Protein AF-A0A0J7KUY7-F1 (afdb_monomer)

pLDDT: mean 92.38, std 11.56, range [41.19, 98.38]

Mean predicted aligned error: 4.73 Å

Solvent-accessible surface area (backbone atoms only — not comparable to full-atom values): 5055 Å² total; per-residue (Å²): 140,82,67,75,72,53,58,56,55,48,46,61,61,46,54,15,49,47,73,35,69,42,49,81,70,74,63,47,73,35,66,70,68,80,70,47,57,39,16,87,50,55,51,55,48,38,83,62,83,43,76,46,95,89,71,45,58,61,64,66,95,82,65,80,69,90,70,50,38,77,85,69,40,50,41,92,75,60,90,101

Organism: Lasius niger (NCBI:txid67767)

Structure (mmCIF, N/CA/C/O backbone):
data_AF-A0A0J7KUY7-F1
#
_entry.id   AF-A0A0J7KUY7-F1
#
loop_
_atom_site.group_PDB
_atom_site.id
_atom_site.type_symbol
_atom_site.label_atom_id
_atom_site.label_alt_id
_atom_site.label_comp_id
_atom_site.label_asym_id
_atom_site.label_entity_id
_atom_site.label_seq_id
_atom_site.pdbx_PDB_ins_code
_atom_site.Cartn_x
_atom_site.Cartn_y
_atom_site.Cartn_z
_atom_site.occupancy
_atom_site.B_iso_or_equiv
_atom_site.auth_seq_id
_atom_site.auth_comp_id
_atom_site.auth_asym_id
_atom_site.auth_atom_id
_atom_site.pdbx_PDB_model_num
ATOM 1 N N . MET A 1 1 ? 27.493 -8.435 20.082 1.00 41.19 1 MET A N 1
ATOM 2 C CA . MET A 1 1 ? 26.169 -9.095 20.125 1.00 41.19 1 MET A CA 1
ATOM 3 C C . MET A 1 1 ? 25.135 -8.072 19.672 1.00 41.19 1 MET A C 1
ATOM 5 O O . MET A 1 1 ? 24.691 -7.278 20.487 1.00 41.19 1 MET A O 1
ATOM 9 N N . SER A 1 2 ? 24.866 -7.973 18.366 1.00 46.50 2 SER A N 1
ATOM 10 C CA . SER A 1 2 ? 24.082 -6.863 17.802 1.00 46.50 2 SER A CA 1
ATOM 11 C C . SER A 1 2 ? 22.679 -7.314 17.387 1.00 46.50 2 SER A C 1
ATOM 13 O O . SER A 1 2 ? 22.530 -8.185 16.537 1.00 46.50 2 SER A O 1
ATOM 15 N N . SER A 1 3 ? 21.679 -6.671 17.998 1.00 53.09 3 SER A N 1
ATOM 16 C CA . SER A 1 3 ? 20.471 -6.141 17.345 1.00 53.09 3 SER A CA 1
ATOM 17 C C . SER A 1 3 ? 19.517 -7.097 16.605 1.00 53.09 3 SER A C 1
ATOM 19 O O . SER A 1 3 ? 19.224 -6.896 15.431 1.00 53.09 3 SER A O 1
ATOM 21 N N . THR A 1 4 ? 18.900 -8.058 17.293 1.00 53.66 4 THR A N 1
ATOM 22 C CA . THR A 1 4 ? 17.659 -8.697 16.790 1.00 53.66 4 THR A CA 1
ATOM 23 C C . THR A 1 4 ? 16.422 -7.797 16.947 1.00 53.66 4 THR A C 1
ATOM 25 O O . THR A 1 4 ? 15.454 -7.939 16.207 1.00 53.66 4 THR A O 1
ATOM 28 N N . ALA A 1 5 ? 16.450 -6.828 17.870 1.00 55.66 5 ALA A N 1
ATOM 29 C CA . ALA A 1 5 ? 15.363 -5.863 18.069 1.00 55.66 5 ALA A CA 1
ATOM 30 C C . ALA A 1 5 ? 15.228 -4.835 16.922 1.00 55.66 5 ALA A C 1
ATOM 32 O O . ALA A 1 5 ? 14.165 -4.239 16.740 1.00 55.66 5 ALA A O 1
ATOM 33 N N . ASP A 1 6 ? 16.289 -4.637 16.139 1.00 76.88 6 ASP A N 1
ATOM 34 C CA . ASP A 1 6 ? 16.350 -3.612 15.094 1.00 76.88 6 ASP A CA 1
ATOM 35 C C . ASP A 1 6 ? 15.606 -4.033 13.813 1.00 76.88 6 ASP A C 1
ATOM 37 O O . ASP A 1 6 ? 14.821 -3.262 13.255 1.00 76.88 6 ASP A O 1
ATOM 41 N N . SER A 1 7 ? 15.738 -5.303 13.409 1.00 86.44 7 SER A N 1
ATOM 42 C CA . SER A 1 7 ? 15.126 -5.821 12.178 1.00 86.44 7 SER A CA 1
ATOM 43 C C . SER A 1 7 ? 13.595 -5.811 12.226 1.00 86.44 7 SER A C 1
ATOM 45 O O . SER A 1 7 ? 12.953 -5.379 11.267 1.00 86.44 7 SER A O 1
ATOM 47 N N . HIS A 1 8 ? 12.995 -6.222 13.348 1.00 91.62 8 HIS A N 1
ATOM 48 C CA . HIS A 1 8 ? 11.539 -6.218 13.519 1.00 91.62 8 HIS A CA 1
ATOM 49 C C . HIS A 1 8 ? 10.959 -4.799 13.520 1.00 91.62 8 HIS A C 1
ATOM 51 O O . HIS A 1 8 ? 9.958 -4.538 12.853 1.00 91.62 8 HIS A O 1
ATOM 57 N N . SER A 1 9 ? 11.600 -3.868 14.234 1.00 92.31 9 SER A N 1
ATOM 58 C CA . SER A 1 9 ? 11.171 -2.465 14.299 1.00 92.31 9 SER A CA 1
ATOM 59 C C . SER A 1 9 ? 11.183 -1.813 12.914 1.00 92.31 9 SER A C 1
ATOM 61 O O . SER A 1 9 ? 10.205 -1.170 12.523 1.00 92.31 9 SER A O 1
ATOM 63 N N . ARG A 1 10 ? 12.248 -2.045 12.137 1.00 94.12 10 ARG A N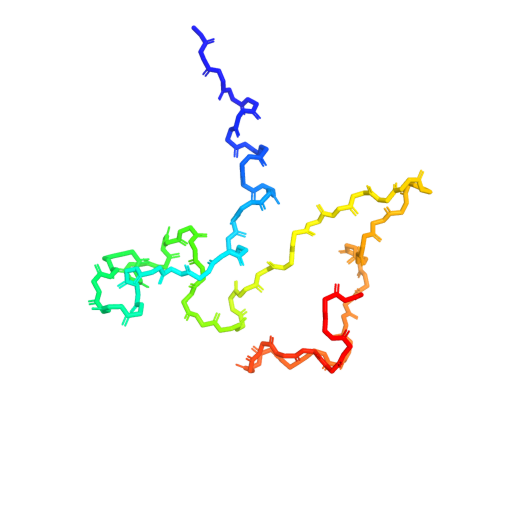 1
ATOM 64 C CA . ARG A 1 10 ? 12.363 -1.587 10.748 1.00 94.12 10 ARG A CA 1
ATOM 65 C C . ARG A 1 10 ? 11.286 -2.200 9.856 1.00 94.12 10 ARG A C 1
ATOM 67 O O . ARG A 1 10 ? 10.620 -1.484 9.116 1.00 94.12 10 ARG A O 1
ATOM 74 N N . TYR A 1 11 ? 11.059 -3.510 9.960 1.00 95.38 11 TYR A N 1
ATOM 75 C CA . TYR A 1 11 ? 10.040 -4.197 9.165 1.00 95.38 11 TYR A CA 1
ATOM 76 C C . TYR A 1 11 ? 8.635 -3.639 9.424 1.00 95.38 11 TYR A C 1
ATOM 78 O O . TYR A 1 11 ? 7.906 -3.327 8.485 1.00 95.38 11 TYR A O 1
ATOM 86 N N . LEU A 1 12 ? 8.269 -3.440 10.694 1.00 94.19 12 LEU A N 1
ATOM 87 C CA . LEU A 1 12 ? 6.972 -2.871 11.068 1.00 94.19 12 LEU A CA 1
ATOM 88 C C . LEU A 1 12 ? 6.779 -1.442 10.544 1.00 94.19 12 LEU A C 1
ATOM 90 O O . LEU A 1 12 ? 5.659 -1.074 10.191 1.00 94.19 12 LEU A O 1
ATOM 94 N N . LYS A 1 13 ? 7.847 -0.639 10.503 1.00 94.56 13 LYS A N 1
ATOM 95 C CA . LYS A 1 13 ? 7.776 0.774 10.111 1.00 94.56 13 LYS A CA 1
ATOM 96 C C . LYS A 1 13 ? 7.865 1.010 8.608 1.00 94.56 13 LYS A C 1
ATOM 98 O O . LYS A 1 13 ? 7.250 1.962 8.146 1.00 94.56 13 LYS A O 1
ATOM 103 N N . GLU A 1 14 ? 8.636 0.202 7.883 1.00 96.81 14 GLU A N 1
ATOM 104 C CA . GLU A 1 14 ? 9.107 0.560 6.537 1.00 96.81 14 GLU A CA 1
ATOM 105 C C . GLU A 1 14 ? 8.774 -0.491 5.464 1.00 96.81 14 GLU A C 1
ATOM 107 O O . GLU A 1 14 ? 8.753 -0.158 4.278 1.00 96.81 14 GLU A O 1
ATOM 112 N N . PHE A 1 15 ? 8.488 -1.751 5.831 1.00 97.62 15 PHE A N 1
ATOM 113 C CA . PHE A 1 15 ? 8.260 -2.805 4.835 1.00 97.62 15 PHE A CA 1
ATOM 114 C C . PHE A 1 15 ? 7.023 -2.510 3.986 1.00 97.62 15 PHE A C 1
ATOM 116 O O . PHE A 1 15 ? 5.887 -2.522 4.480 1.00 97.62 15 PHE A O 1
ATOM 123 N N . ARG A 1 16 ? 7.264 -2.307 2.687 1.00 97.88 16 ARG A N 1
ATOM 124 C CA . ARG A 1 16 ? 6.268 -1.968 1.667 1.00 97.88 16 ARG A CA 1
ATOM 125 C C . ARG A 1 16 ? 5.479 -0.694 1.971 1.00 97.88 16 ARG A C 1
ATOM 127 O O . ARG A 1 16 ? 4.363 -0.556 1.486 1.00 97.88 16 ARG A O 1
ATOM 134 N N . VAL A 1 17 ? 6.053 0.243 2.722 1.00 97.75 17 VAL A N 1
ATOM 135 C CA . VAL A 1 17 ? 5.446 1.568 2.944 1.00 97.75 17 VAL A CA 1
ATOM 136 C C . VAL A 1 17 ? 5.806 2.523 1.803 1.00 97.75 17 VAL A C 1
ATOM 138 O O . VAL A 1 17 ? 4.927 3.159 1.223 1.00 97.75 17 VAL A O 1
ATOM 141 N N . GLU A 1 18 ? 7.078 2.528 1.399 1.00 98.00 18 GLU A N 1
ATOM 142 C CA . GLU A 1 18 ? 7.612 3.411 0.354 1.00 98.00 18 GLU A CA 1
ATOM 143 C C . GLU A 1 18 ? 7.728 2.730 -1.016 1.00 98.00 18 GLU A C 1
ATOM 145 O O . GLU A 1 18 ? 7.947 1.513 -1.110 1.00 98.00 18 GLU A O 1
ATOM 150 N N . GLN A 1 19 ? 7.601 3.521 -2.089 1.00 98.19 19 GLN A N 1
ATOM 151 C CA . GLN A 1 19 ? 7.764 3.037 -3.463 1.00 98.19 19 GLN A CA 1
ATOM 152 C C . GLN A 1 19 ? 9.234 2.741 -3.748 1.00 98.19 19 GLN A C 1
ATOM 154 O O . GLN A 1 19 ? 10.123 3.490 -3.349 1.00 98.19 19 GLN A O 1
ATOM 159 N N . CYS A 1 20 ? 9.522 1.673 -4.487 1.00 98.38 20 CYS A N 1
ATOM 160 C CA . CYS A 1 20 ? 10.894 1.374 -4.877 1.00 98.38 20 CYS A CA 1
ATOM 161 C C . CYS A 1 20 ? 11.389 2.353 -5.963 1.00 98.38 20 CYS A C 1
ATOM 163 O O . CYS A 1 20 ? 10.932 2.261 -7.107 1.00 98.38 20 CYS A O 1
ATOM 165 N N . PRO A 1 21 ? 12.386 3.219 -5.688 1.00 98.00 21 PRO A N 1
ATOM 166 C CA . PRO A 1 21 ? 12.892 4.162 -6.689 1.00 98.00 21 PRO A CA 1
ATOM 167 C C . PRO A 1 21 ? 13.600 3.449 -7.851 1.00 98.00 21 PRO A C 1
ATOM 169 O O . PRO A 1 21 ? 13.540 3.895 -8.997 1.00 98.00 21 PRO A O 1
ATOM 172 N N . LEU A 1 22 ? 14.230 2.297 -7.584 1.00 97.94 22 LEU A N 1
ATOM 173 C CA . LEU A 1 22 ? 14.876 1.486 -8.618 1.00 97.94 22 LEU A CA 1
ATOM 174 C C . LEU A 1 22 ? 13.857 0.842 -9.559 1.00 97.94 22 LEU A C 1
ATOM 176 O O . LEU A 1 22 ? 14.164 0.640 -10.729 1.00 97.94 22 LEU A O 1
ATOM 180 N N . PHE A 1 23 ? 12.651 0.524 -9.086 1.00 97.88 23 PHE A N 1
ATOM 181 C CA . PHE A 1 23 ? 11.608 -0.050 -9.936 1.00 97.88 23 PHE A CA 1
ATOM 182 C C . PHE A 1 23 ? 11.070 0.968 -10.942 1.00 97.88 23 PHE A C 1
ATOM 184 O O . PHE A 1 23 ? 10.934 0.631 -12.115 1.00 97.88 23 PHE A O 1
ATOM 191 N N . ILE A 1 24 ? 10.876 2.224 -10.522 1.00 96.94 24 ILE A N 1
ATOM 192 C CA . ILE A 1 24 ? 10.478 3.333 -11.410 1.00 96.94 24 ILE A CA 1
ATOM 193 C C . ILE A 1 24 ? 11.499 3.502 -12.546 1.00 96.94 24 ILE A C 1
ATOM 195 O O . ILE A 1 24 ? 11.137 3.694 -13.703 1.00 96.94 24 ILE A O 1
ATOM 199 N N . GLN A 1 25 ? 12.787 3.339 -12.230 1.00 97.50 25 GLN A N 1
ATOM 200 C CA . GLN A 1 25 ? 13.880 3.376 -13.207 1.00 97.50 25 GLN A CA 1
ATOM 201 C C . GLN A 1 25 ? 14.090 2.055 -13.965 1.00 97.50 25 GLN A C 1
ATOM 203 O O . GLN A 1 25 ? 15.023 1.964 -14.759 1.00 97.50 25 GLN A O 1
ATOM 208 N N . ARG A 1 26 ? 13.271 1.021 -13.715 1.00 96.25 26 ARG A N 1
ATOM 209 C CA . ARG A 1 26 ? 13.404 -0.339 -14.277 1.00 96.25 26 ARG A CA 1
ATOM 210 C C . ARG A 1 26 ? 14.740 -1.030 -13.953 1.00 96.25 26 ARG A C 1
ATOM 212 O O . ARG A 1 26 ? 15.199 -1.888 -14.696 1.00 96.25 26 ARG A O 1
ATOM 219 N N . LYS A 1 27 ? 15.356 -0.668 -12.827 1.00 97.69 27 LYS A N 1
ATOM 220 C CA . LYS A 1 27 ? 16.649 -1.177 -12.330 1.00 97.69 27 LYS A CA 1
ATOM 221 C C . LYS A 1 27 ? 16.526 -2.104 -11.117 1.00 97.69 27 LYS A C 1
ATOM 223 O O . LYS A 1 27 ? 17.533 -2.602 -10.626 1.00 97.69 27 LYS A O 1
ATOM 228 N N . CYS A 1 28 ? 15.322 -2.319 -10.584 1.00 97.56 28 CYS A N 1
ATOM 229 C CA . CYS A 1 28 ? 15.133 -3.196 -9.428 1.00 97.56 28 CYS A CA 1
ATOM 230 C C . CYS A 1 28 ? 15.367 -4.667 -9.810 1.00 97.56 28 CYS A C 1
ATOM 232 O O . CYS A 1 28 ? 14.574 -5.256 -10.542 1.00 97.56 28 CYS A O 1
ATOM 234 N N . THR A 1 29 ? 16.416 -5.278 -9.260 1.00 97.06 29 THR A N 1
ATOM 235 C CA . THR A 1 29 ? 16.734 -6.706 -9.446 1.00 97.06 29 THR A CA 1
ATOM 236 C C . THR A 1 29 ? 15.950 -7.623 -8.501 1.00 97.06 29 THR A C 1
ATOM 238 O O . THR A 1 29 ? 15.901 -8.829 -8.708 1.00 97.06 29 THR A O 1
ATOM 241 N N . GLN A 1 30 ? 15.281 -7.056 -7.492 1.00 96.50 30 GLN A N 1
ATOM 242 C CA . GLN A 1 30 ? 14.453 -7.766 -6.504 1.00 96.50 30 GLN A CA 1
ATOM 243 C C . GLN A 1 30 ? 12.950 -7.714 -6.840 1.00 96.50 30 GLN A C 1
ATOM 245 O O . GLN A 1 30 ? 12.084 -7.888 -5.979 1.00 96.50 30 GLN A O 1
ATOM 250 N N . HIS A 1 31 ? 12.619 -7.397 -8.094 1.00 93.31 31 HIS A N 1
ATOM 251 C CA . HIS A 1 31 ? 11.251 -7.468 -8.601 1.00 93.31 31 HIS A CA 1
ATOM 252 C C . HIS A 1 31 ? 10.824 -8.918 -8.849 1.00 93.31 31 HIS A C 1
ATOM 254 O O . HIS A 1 31 ? 9.659 -9.243 -8.641 1.00 93.31 31 HIS A O 1
ATOM 260 N N . ARG A 1 32 ? 11.758 -9.790 -9.256 1.00 91.38 32 ARG A N 1
ATOM 261 C CA . ARG A 1 32 ? 11.545 -11.230 -9.458 1.00 91.38 32 ARG A CA 1
ATOM 262 C C . ARG A 1 32 ? 12.817 -11.993 -9.051 1.00 91.38 32 ARG A C 1
ATOM 264 O O . ARG A 1 32 ? 13.827 -11.821 -9.727 1.00 91.38 32 ARG A O 1
ATOM 271 N N . PRO A 1 33 ? 12.788 -12.820 -7.988 1.00 90.00 33 PRO A N 1
ATOM 272 C CA . PRO A 1 33 ? 11.653 -13.069 -7.088 1.00 90.00 33 PRO A CA 1
ATOM 273 C C . PRO A 1 33 ? 11.247 -11.800 -6.316 1.00 90.00 33 PRO A C 1
ATOM 275 O O . PRO A 1 33 ? 12.054 -10.887 -6.180 1.00 90.00 33 PRO A O 1
ATOM 278 N N . PHE A 1 34 ? 9.996 -11.721 -5.842 1.00 92.69 34 PHE A N 1
ATOM 279 C CA . PHE A 1 34 ? 9.389 -10.531 -5.211 1.00 92.69 34 PHE A CA 1
ATOM 280 C C . PHE A 1 34 ? 9.951 -10.202 -3.808 1.00 92.69 34 PHE A C 1
ATOM 282 O O . PHE A 1 34 ? 9.203 -10.056 -2.841 1.00 92.69 34 PHE A O 1
ATOM 289 N N . THR A 1 35 ? 11.271 -10.078 -3.686 1.00 96.88 35 THR A N 1
ATOM 290 C CA . THR A 1 35 ? 12.007 -9.902 -2.425 1.00 96.88 35 THR A CA 1
ATOM 291 C C . THR A 1 35 ? 12.309 -8.441 -2.095 1.00 96.88 35 THR A C 1
ATOM 293 O O . THR A 1 35 ? 12.882 -8.161 -1.044 1.00 96.88 35 THR A O 1
ATOM 296 N N . CYS A 1 36 ? 11.913 -7.491 -2.953 1.00 97.69 36 CYS A N 1
ATOM 297 C CA . CYS A 1 36 ? 12.116 -6.072 -2.680 1.00 97.69 36 CYS A CA 1
ATOM 298 C C . CYS A 1 36 ? 11.342 -5.633 -1.430 1.00 97.69 36 CYS A C 1
ATOM 300 O O . CYS A 1 36 ? 10.165 -5.966 -1.244 1.00 97.69 36 CYS A O 1
ATOM 302 N N . PHE A 1 37 ? 12.021 -4.853 -0.591 1.00 97.62 37 PHE A N 1
ATOM 303 C CA . PHE A 1 37 ? 11.478 -4.316 0.653 1.00 97.62 37 PHE A CA 1
ATOM 304 C C . PHE A 1 37 ? 10.454 -3.194 0.417 1.00 97.62 37 PHE A C 1
ATOM 306 O O . PHE A 1 37 ? 9.531 -3.023 1.206 1.00 97.62 37 PHE A O 1
ATOM 313 N N . ASN A 1 38 ? 10.589 -2.478 -0.698 1.00 98.31 3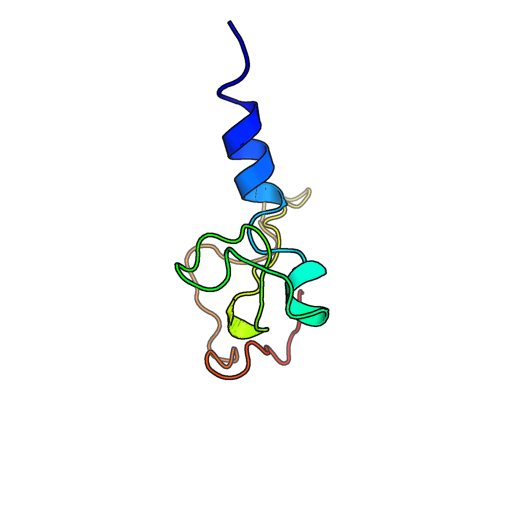8 ASN A N 1
ATOM 314 C CA . ASN A 1 38 ? 9.707 -1.392 -1.119 1.00 98.31 38 ASN A CA 1
ATOM 315 C C . ASN A 1 38 ? 8.647 -1.911 -2.099 1.00 98.31 38 ASN A C 1
ATOM 317 O O . ASN A 1 38 ? 8.840 -2.948 -2.741 1.00 98.31 38 ASN A O 1
ATOM 321 N N . TRP A 1 39 ? 7.510 -1.224 -2.208 1.00 98.31 39 TRP A N 1
ATOM 322 C CA . TRP A 1 39 ? 6.437 -1.656 -3.106 1.00 98.31 39 TRP A CA 1
ATOM 323 C C . TRP A 1 39 ? 6.713 -1.244 -4.561 1.00 98.31 39 TRP A C 1
ATOM 325 O O . TRP A 1 39 ? 7.406 -0.260 -4.832 1.00 98.31 39 TRP A O 1
ATOM 335 N N . HIS A 1 40 ? 6.201 -2.030 -5.511 1.00 98.12 40 HIS A N 1
ATOM 336 C CA . HIS A 1 40 ? 6.321 -1.773 -6.953 1.00 98.12 40 HIS A CA 1
ATOM 337 C C . HIS A 1 40 ? 4.996 -1.313 -7.556 1.00 98.12 40 HIS A C 1
ATOM 339 O O . HIS A 1 40 ? 4.964 -0.356 -8.326 1.00 98.12 40 HIS A O 1
ATOM 345 N N . PHE A 1 41 ? 3.910 -1.972 -7.158 1.00 97.44 41 PHE A N 1
ATOM 346 C CA . PHE A 1 41 ? 2.545 -1.644 -7.555 1.00 97.44 41 PHE A CA 1
ATOM 347 C C . PHE A 1 41 ? 1.734 -1.192 -6.344 1.00 97.44 41 PHE A C 1
ATOM 349 O O . PHE A 1 41 ? 2.044 -1.566 -5.213 1.00 97.44 41 PHE A O 1
ATOM 356 N N . MET A 1 42 ? 0.694 -0.396 -6.581 1.00 96.88 42 MET A N 1
ATOM 357 C CA . MET A 1 42 ? -0.069 0.237 -5.506 1.00 96.88 42 MET A CA 1
ATOM 358 C C . MET A 1 42 ? -0.760 -0.782 -4.586 1.00 96.88 42 MET A C 1
ATOM 360 O O . MET A 1 42 ? -0.765 -0.604 -3.374 1.00 96.88 42 MET A O 1
ATOM 364 N N . ASN A 1 43 ? -1.224 -1.917 -5.111 1.00 96.75 43 ASN A N 1
ATOM 365 C CA . ASN A 1 43 ? -1.790 -3.009 -4.306 1.00 96.75 43 ASN A CA 1
ATOM 366 C C . ASN A 1 43 ? -0.766 -3.762 -3.431 1.00 96.75 43 ASN A C 1
ATOM 368 O O . ASN A 1 43 ? -1.135 -4.580 -2.596 1.00 96.75 43 ASN A O 1
ATOM 372 N N . GLN A 1 44 ? 0.532 -3.493 -3.593 1.00 97.50 44 GLN A N 1
ATOM 373 C CA . GLN A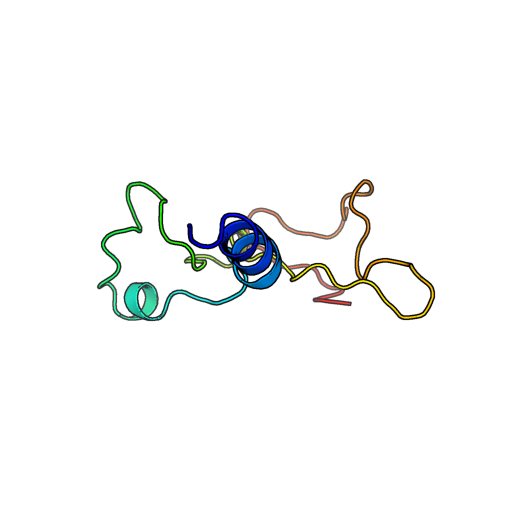 1 44 ? 1.578 -4.004 -2.706 1.00 97.50 44 GLN A CA 1
ATOM 374 C C . GLN A 1 44 ? 1.900 -3.036 -1.565 1.00 97.50 44 GLN A C 1
ATOM 376 O O . GLN A 1 44 ? 2.638 -3.419 -0.653 1.00 97.50 44 GLN A O 1
ATOM 381 N N . ARG A 1 45 ? 1.419 -1.788 -1.644 1.00 97.81 45 ARG A N 1
ATOM 382 C CA . ARG A 1 45 ? 1.65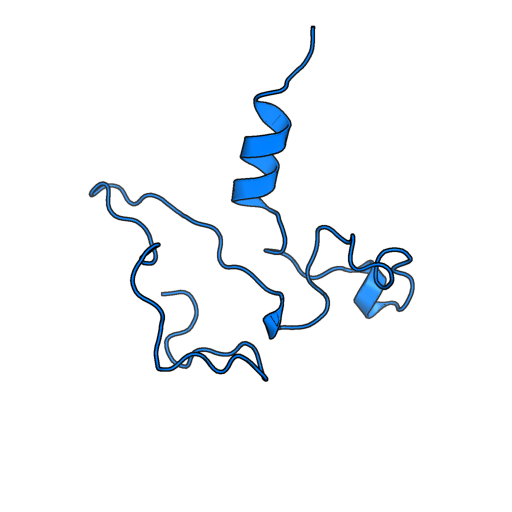4 -0.749 -0.644 1.00 97.81 45 ARG A CA 1
ATOM 383 C C . ARG A 1 45 ? 0.933 -1.108 0.650 1.00 97.81 45 ARG A C 1
ATOM 385 O O . ARG A 1 45 ? -0.242 -1.462 0.656 1.00 97.81 45 ARG A O 1
ATOM 392 N N . ARG A 1 46 ? 1.632 -0.947 1.767 1.00 96.94 46 ARG A N 1
ATOM 393 C CA . ARG A 1 46 ? 1.102 -1.098 3.121 1.00 96.94 46 ARG A CA 1
ATOM 394 C C . ARG A 1 46 ? 1.109 0.251 3.825 1.00 96.94 46 ARG A C 1
ATOM 396 O O . ARG A 1 46 ? 2.095 0.980 3.767 1.00 96.94 46 ARG A O 1
ATOM 403 N N . ARG A 1 47 ? 0.032 0.555 4.550 1.00 96.75 47 ARG A N 1
ATOM 404 C CA . ARG A 1 47 ? 0.020 1.662 5.516 1.00 96.75 47 ARG A CA 1
ATOM 405 C C . ARG A 1 47 ? 0.875 1.282 6.724 1.00 96.75 47 ARG A C 1
ATOM 407 O O . ARG A 1 47 ? 0.873 0.127 7.152 1.00 96.75 47 ARG A O 1
ATOM 414 N N . ARG A 1 48 ? 1.601 2.246 7.294 1.00 95.56 48 ARG A N 1
ATOM 415 C CA . ARG A 1 48 ? 2.354 2.029 8.536 1.00 95.56 48 ARG A CA 1
ATOM 416 C C . ARG A 1 48 ? 1.375 1.905 9.715 1.00 95.56 48 ARG A C 1
ATOM 418 O O . ARG A 1 48 ? 0.570 2.819 9.903 1.00 95.56 48 ARG A O 1
ATOM 425 N N . PRO A 1 49 ? 1.451 0.852 10.547 1.00 94.62 49 PRO A N 1
ATOM 426 C CA . PRO A 1 49 ? 0.672 0.783 11.778 1.00 94.62 49 PRO A CA 1
ATOM 427 C C . PRO A 1 49 ? 1.174 1.828 12.781 1.00 94.62 49 PRO A C 1
ATOM 429 O O . PRO A 1 49 ? 2.371 1.912 13.080 1.00 94.62 49 PRO A O 1
ATOM 432 N N . VAL A 1 50 ? 0.254 2.623 13.320 1.00 94.25 50 VAL A N 1
ATOM 433 C CA . VAL A 1 50 ? 0.527 3.673 14.306 1.00 94.25 50 VAL A CA 1
ATOM 434 C C . VAL A 1 50 ? -0.418 3.497 15.484 1.00 94.25 50 VAL A C 1
ATOM 436 O O . VAL A 1 50 ? -1.636 3.524 15.321 1.00 94.25 50 VAL A O 1
ATOM 439 N N . ARG A 1 51 ? 0.149 3.349 16.686 1.00 94.25 51 ARG A N 1
ATOM 440 C CA . ARG A 1 51 ? -0.624 3.397 17.929 1.00 94.25 51 ARG A CA 1
ATOM 441 C C . ARG A 1 51 ? -0.879 4.858 18.299 1.00 94.25 51 ARG A C 1
ATOM 443 O O . ARG A 1 51 ? 0.070 5.598 18.568 1.00 94.25 51 ARG A O 1
ATOM 450 N N . LYS A 1 52 ? -2.146 5.261 18.308 1.00 92.81 52 LYS A N 1
ATOM 451 C CA . LYS A 1 52 ? -2.612 6.590 18.714 1.00 92.81 52 LYS A CA 1
ATOM 452 C C . LYS A 1 52 ? -2.489 6.763 20.239 1.00 92.81 52 LYS A C 1
ATOM 454 O O . LYS A 1 52 ? -2.224 5.814 20.984 1.00 92.81 52 LYS A O 1
ATOM 459 N N . ARG A 1 53 ? -2.641 8.004 20.722 1.00 95.38 53 ARG A N 1
ATOM 460 C CA . ARG A 1 53 ? -2.517 8.346 22.159 1.00 95.38 53 ARG A CA 1
ATOM 461 C C . ARG A 1 53 ? -3.585 7.671 23.023 1.00 95.38 53 ARG A C 1
ATOM 463 O O . ARG A 1 53 ? -3.307 7.318 24.164 1.00 95.38 53 ARG A O 1
ATOM 470 N N . ASP A 1 54 ? -4.762 7.449 22.452 1.00 95.25 54 ASP A N 1
ATOM 471 C CA . ASP A 1 54 ? -5.897 6.738 23.053 1.00 95.25 54 ASP A CA 1
ATOM 472 C C . ASP A 1 54 ? -5.711 5.207 23.108 1.00 95.25 54 ASP A C 1
ATOM 474 O O . ASP A 1 54 ? -6.616 4.488 23.519 1.00 95.25 54 ASP A O 1
ATOM 478 N N . ARG A 1 55 ? -4.525 4.706 22.732 1.00 93.19 55 ARG A N 1
ATOM 479 C CA . ARG A 1 55 ? -4.158 3.281 22.657 1.00 93.19 55 ARG A CA 1
ATOM 480 C C . ARG A 1 55 ? -4.866 2.496 21.548 1.00 93.19 55 ARG A C 1
ATOM 482 O O . ARG A 1 55 ? -4.659 1.286 21.474 1.00 93.19 55 ARG A O 1
ATOM 489 N N . THR A 1 56 ? -5.606 3.156 20.660 1.00 94.12 56 THR A N 1
ATOM 490 C CA . THR A 1 56 ? -6.130 2.538 19.436 1.00 94.12 56 THR A CA 1
ATOM 491 C C . THR A 1 56 ? -5.070 2.532 18.327 1.00 94.12 56 THR A C 1
ATOM 493 O O . THR A 1 56 ? -4.045 3.216 18.416 1.00 94.12 56 THR A O 1
ATOM 496 N N . PHE A 1 57 ? -5.286 1.737 17.280 1.00 94.81 57 PHE A N 1
ATOM 497 C CA . PHE A 1 57 ? -4.474 1.775 16.061 1.00 94.81 57 PHE A CA 1
ATOM 498 C C . PHE A 1 57 ? -5.141 2.644 14.988 1.00 94.81 57 PHE A C 1
ATOM 500 O O . PHE A 1 57 ? -6.347 2.874 15.014 1.00 94.81 57 PHE A O 1
ATOM 507 N N . ASN A 1 58 ? -4.353 3.136 14.032 1.00 94.25 58 ASN A N 1
ATOM 508 C CA . ASN A 1 58 ? -4.855 3.883 12.875 1.00 94.25 58 ASN A CA 1
ATOM 509 C C . ASN A 1 58 ? -5.714 3.053 11.913 1.00 94.25 58 ASN A C 1
ATOM 511 O O . ASN A 1 58 ? -6.459 3.630 11.141 1.00 94.25 58 ASN A O 1
ATOM 515 N N . TYR A 1 59 ? -5.650 1.727 11.978 1.00 95.00 59 TYR A N 1
ATOM 516 C CA . TYR A 1 59 ? -6.580 0.832 11.301 1.00 95.00 59 TYR A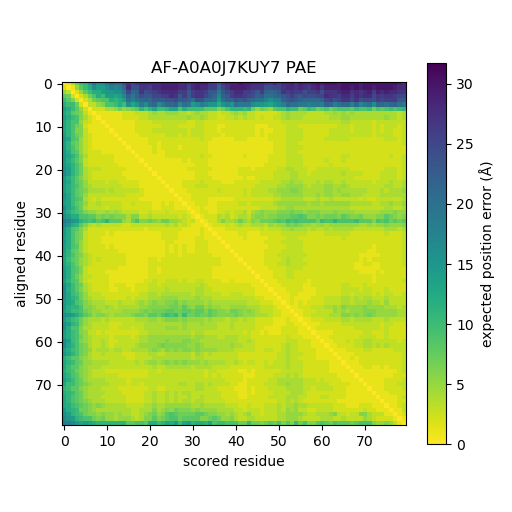 CA 1
ATOM 517 C C . TYR A 1 59 ? -6.722 -0.464 12.107 1.00 95.00 59 TYR A C 1
ATOM 519 O O . TYR A 1 59 ? -5.857 -0.794 12.922 1.00 95.00 59 TYR A O 1
ATOM 527 N N . SER A 1 60 ? -7.824 -1.188 11.902 1.00 94.50 60 SER A N 1
ATOM 528 C CA . SER A 1 60 ? -8.056 -2.470 12.576 1.00 94.50 60 SER A CA 1
ATOM 529 C C . SER A 1 60 ? -7.131 -3.555 12.021 1.00 94.50 60 SER A C 1
ATOM 531 O O . SER A 1 60 ? -6.946 -3.648 10.809 1.00 94.50 60 SER A O 1
ATOM 533 N N . ALA A 1 61 ? -6.563 -4.382 12.901 1.00 94.00 61 ALA A N 1
ATOM 534 C CA . ALA A 1 61 ? -5.809 -5.572 12.502 1.00 94.00 61 ALA A CA 1
ATOM 535 C C . ALA A 1 61 ? -6.728 -6.752 12.132 1.00 94.00 61 ALA A C 1
ATOM 537 O O . ALA A 1 61 ? -6.276 -7.678 11.464 1.00 94.00 61 ALA A O 1
ATOM 538 N N . ASP A 1 62 ? -7.998 -6.690 12.545 1.00 95.31 62 ASP A N 1
ATOM 539 C CA . ASP A 1 62 ? -8.947 -7.804 12.457 1.00 95.31 62 ASP A CA 1
ATOM 540 C C . ASP A 1 62 ? -10.076 -7.539 11.448 1.00 95.31 62 ASP A C 1
ATOM 542 O O . ASP A 1 62 ? -10.553 -8.453 10.778 1.00 95.31 62 ASP A O 1
ATOM 546 N N . ASN A 1 63 ? -10.499 -6.278 11.311 1.00 96.81 63 ASN A N 1
ATOM 547 C CA . ASN A 1 63 ? -11.595 -5.895 10.422 1.00 96.81 63 ASN A CA 1
ATOM 548 C C . ASN A 1 63 ? -11.053 -5.430 9.069 1.00 96.81 63 ASN A C 1
ATOM 550 O O . ASN A 1 63 ? -10.426 -4.372 8.970 1.00 96.81 63 ASN A O 1
ATOM 554 N N . TYR A 1 64 ? -11.347 -6.196 8.022 1.00 95.25 64 TYR A N 1
ATOM 555 C CA . TYR A 1 64 ? -10.973 -5.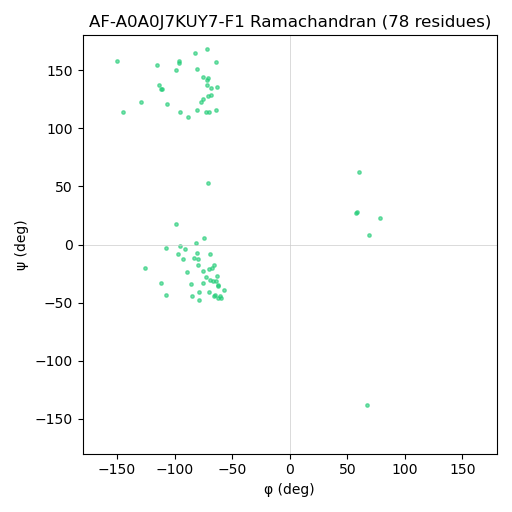870 6.649 1.00 95.25 64 TYR A CA 1
ATOM 556 C C . TYR A 1 64 ? -11.865 -4.765 6.065 1.00 95.25 64 TYR A C 1
ATOM 558 O O . TYR A 1 64 ? -13.064 -4.696 6.337 1.00 95.25 64 TYR A O 1
ATOM 566 N N . CYS A 1 65 ? -11.278 -3.892 5.242 1.00 95.94 65 CYS A N 1
ATOM 567 C CA . CYS A 1 65 ? -12.012 -2.829 4.561 1.00 95.94 65 CYS A CA 1
ATOM 568 C C . CYS A 1 65 ? -12.784 -3.397 3.363 1.00 95.94 65 CYS A C 1
ATOM 570 O O . CYS A 1 65 ? -12.182 -3.944 2.447 1.00 95.94 65 CYS A O 1
ATOM 572 N N . THR A 1 66 ? -14.102 -3.206 3.327 1.00 96.88 66 THR A N 1
ATOM 573 C CA . THR A 1 66 ? -14.960 -3.662 2.217 1.00 96.88 66 THR A CA 1
ATOM 574 C C . THR A 1 66 ? -14.929 -2.744 0.994 1.00 96.88 66 THR A C 1
ATOM 576 O O . THR A 1 66 ? -15.431 -3.114 -0.062 1.00 96.88 66 THR A O 1
ATOM 579 N N . LYS A 1 67 ? -14.361 -1.539 1.132 1.00 97.06 67 LYS A N 1
ATOM 580 C CA . LYS A 1 67 ? -14.243 -0.543 0.056 1.00 97.06 67 LYS A CA 1
ATOM 581 C C . LYS A 1 67 ? -12.882 -0.571 -0.646 1.00 97.06 67 LYS A C 1
ATOM 583 O O . LYS A 1 67 ? -12.693 0.167 -1.609 1.00 97.06 67 LYS A O 1
ATOM 588 N N . TYR A 1 68 ? -11.920 -1.333 -0.123 1.00 97.12 68 TYR A N 1
ATOM 589 C CA . TYR A 1 68 ? -10.583 -1.422 -0.697 1.00 97.12 68 TYR A CA 1
ATOM 590 C C . TYR A 1 68 ? -10.614 -2.294 -1.950 1.00 97.12 68 TYR A C 1
ATOM 592 O O . TYR A 1 68 ? -11.048 -3.442 -1.900 1.00 97.12 68 TYR A O 1
ATOM 600 N N . ASP A 1 69 ? -10.135 -1.755 -3.063 1.00 97.50 69 ASP A N 1
ATOM 601 C CA . ASP A 1 69 ? -9.967 -2.513 -4.297 1.00 97.50 69 ASP A CA 1
ATOM 602 C C . ASP A 1 69 ? -8.583 -3.179 -4.306 1.00 97.50 69 ASP A C 1
ATOM 604 O O . ASP A 1 69 ? -7.555 -2.516 -4.449 1.00 97.50 69 ASP A O 1
ATOM 608 N N . GLU A 1 70 ? -8.553 -4.506 -4.174 1.00 96.12 70 GLU A N 1
ATOM 609 C CA . GLU A 1 70 ? -7.320 -5.308 -4.153 1.00 96.12 70 GLU A CA 1
ATOM 610 C C . GLU A 1 70 ? -6.575 -5.335 -5.501 1.00 96.12 70 GLU A C 1
ATOM 612 O O . GLU A 1 70 ? -5.369 -5.608 -5.552 1.00 96.12 70 GLU A O 1
ATOM 617 N N . THR A 1 71 ? -7.265 -5.031 -6.604 1.00 96.44 71 THR A N 1
ATOM 618 C CA . THR A 1 71 ? -6.657 -4.986 -7.940 1.00 96.44 71 THR A CA 1
ATOM 619 C C . THR A 1 71 ? -5.889 -3.683 -8.129 1.00 96.44 71 THR A C 1
ATOM 621 O O . THR A 1 71 ? -4.734 -3.700 -8.561 1.00 96.44 71 THR A O 1
ATOM 624 N N . THR A 1 72 ? -6.506 -2.549 -7.784 1.00 97.06 72 THR A N 1
ATOM 625 C CA . THR A 1 72 ? -5.894 -1.220 -7.969 1.00 97.06 72 THR A CA 1
ATOM 626 C C . THR A 1 72 ? -5.069 -0.760 -6.771 1.00 97.06 72 THR A C 1
ATOM 628 O O . THR A 1 72 ? -4.145 0.036 -6.930 1.00 97.06 72 THR A O 1
ATOM 631 N N . GLY A 1 73 ? -5.352 -1.279 -5.578 1.00 96.25 73 GLY A N 1
ATOM 632 C CA . GLY A 1 73 ? -4.714 -0.888 -4.328 1.00 96.25 73 GLY A CA 1
ATOM 633 C C . GLY A 1 73 ? -5.241 0.418 -3.733 1.00 96.25 73 GLY A C 1
ATOM 634 O O . GLY A 1 73 ? -4.516 1.072 -2.978 1.00 96.25 73 GLY A O 1
ATOM 635 N N . ILE A 1 74 ? -6.462 0.824 -4.091 1.00 96.25 74 ILE A N 1
ATOM 636 C CA . ILE A 1 74 ? -7.056 2.112 -3.713 1.00 96.25 74 ILE A CA 1
ATOM 637 C C . ILE A 1 74 ? -8.226 1.889 -2.747 1.00 96.25 74 ILE A C 1
ATOM 639 O O . ILE A 1 74 ? -9.094 1.050 -2.973 1.00 96.25 74 ILE A O 1
ATOM 643 N N . CYS A 1 75 ? -8.258 2.679 -1.671 1.00 96.06 75 CYS A N 1
ATOM 644 C CA . CYS A 1 75 ? -9.429 2.861 -0.815 1.00 96.06 75 CYS A CA 1
ATOM 645 C C . CYS A 1 75 ? -9.952 4.291 -1.018 1.00 96.06 75 CYS A C 1
ATOM 647 O O . CYS A 1 75 ? -9.135 5.215 -0.961 1.00 96.06 75 CYS A O 1
ATOM 649 N N . PRO A 1 76 ? -11.266 4.519 -1.194 1.00 95.62 76 PRO A N 1
ATOM 650 C CA . PRO A 1 76 ? -11.820 5.873 -1.272 1.00 95.62 76 PRO A CA 1
ATOM 651 C C . PRO A 1 76 ? -11.620 6.677 0.022 1.00 95.62 76 PRO A C 1
ATOM 653 O O . PRO A 1 76 ? -11.507 7.896 -0.036 1.00 95.62 76 PRO A O 1
ATOM 656 N N . ASP A 1 77 ? -11.526 5.999 1.171 1.00 93.88 77 ASP A N 1
ATOM 657 C CA . ASP A 1 77 ? -11.269 6.633 2.472 1.00 93.88 77 ASP A CA 1
ATOM 658 C C . ASP A 1 77 ? -9.765 6.948 2.677 1.00 93.88 77 ASP A C 1
ATOM 660 O O . ASP A 1 77 ? -9.383 7.617 3.634 1.00 93.88 77 ASP A O 1
ATOM 664 N N . GLY A 1 78 ? -8.892 6.497 1.766 1.00 91.75 78 GLY A N 1
ATOM 665 C CA . GLY A 1 78 ? -7.460 6.782 1.801 1.00 91.75 78 GLY A CA 1
ATOM 666 C C . GLY A 1 78 ? -6.725 6.133 2.978 1.00 91.75 78 GLY A C 1
ATOM 667 O O . GLY A 1 78 ? -6.914 4.952 3.278 1.00 91.75 78 GLY A O 1
ATOM 668 N N . ASP A 1 79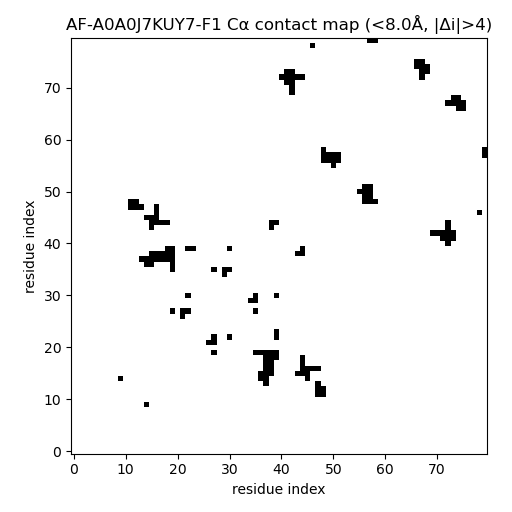 ? -5.819 6.900 3.590 1.00 89.44 79 ASP A N 1
ATOM 669 C CA . ASP A 1 79 ? -4.962 6.443 4.688 1.00 89.44 79 ASP A CA 1
ATOM 670 C C . ASP A 1 79 ? -5.549 6.672 6.087 1.00 89.44 79 ASP A C 1
ATOM 672 O O . ASP A 1 79 ? -4.944 6.198 7.057 1.00 89.44 79 ASP A O 1
ATOM 676 N N . GLU A 1 80 ? -6.706 7.323 6.183 1.00 79.88 80 GLU A N 1
ATOM 677 C CA . GLU A 1 80 ? -7.400 7.608 7.446 1.00 79.88 80 GLU A CA 1
ATOM 678 C C . GLU A 1 80 ? -8.052 6.366 8.090 1.00 79.88 80 GLU A C 1
ATOM 680 O O . GLU A 1 80 ? -8.230 5.318 7.408 1.00 79.88 80 GLU A O 1
#

Nearest PDB structures (foldseek):
  5elh-assembly1_B  TM=9.737E-01  e=1.234E-10  Mus musculus
  2rhk-assembly1_C  TM=4.098E-01  e=5.090E+00  Homo sapiens

Radius of gyration: 14.97 Å; Cα contacts (8 Å, |Δi|>4): 81; chains: 1; bounding box: 41×21×37 Å

InterPro domains:
  IPR040594 Unkempt, zinc finger domain 1 [PF18384] (10-48)

Sequence (80 aa):
MSSTADSHSRYLKEFRVEQCPLFIQRKCTQHRPFTCFNWHFMNQRRRRPVRKRDRTFNYSADNYCTKYDETTGICPDGDE

Foldseek 3Di:
DDDPPPVVVCLLAQQQQAADPCLVVVNDPCVVVVNDRHDHALLSHDQRWDQDPVRDTQDDPPDDDPQQDSVRNDHPVPSD

Secondary structure (DSSP, 8-state):
---HHHHHHHHHHHTTTSB-HHHHTT--TTSSSS--SSBSSGGG--PPP-B-TTS-BSS-SSS--TT-BTTTTB-TTTT-

=== Feature glossary ===
Key to the feature types in this record:

— What the protein is —

Primary structure: the covalent order of the twenty standard amino acids along the backbone. Two proteins with the same sequence will (almost always) fold to the same structure; two with 30% identity often share a fold but not the details.

Database cross-references. InterPro integrates a dozen domain/family signature databases into unified entries with residue-range hits. GO terms attach function/process/location labels with evidence codes. CATH codes position the fold in a four-level structural taxonomy. Organism is the NCBI-taxonomy species name.

— Where its atoms are —

The mmCIF block holds the 3D Cartesian coordinates of each backbone atom (N, Cα, C, O) in ångströms. mmCIF is the PDB's canonical archive format — a tagged-loop text representation of the atomic model.

Six rendered views show the 3D structure from the faces of a cube — i.e. along ±x, ±y, ±z. Rendering representation is drawn randomly per protein from cartoon (secondary-structure ribbons), sticks (backbone bonds), or molecular surface; coloring is either N→C rainbow (blue at the N-terminus through red at the C-terminus) or one color per chain.

— Local backbone conformation —

DSSP 8-state secondary structure assigns each residue one of H (α-helix), G (3₁₀-helix), I (π-helix), E (extended β-strand), B (isolated β-bridge), T (hydrogen-bonded turn), S (bend), or '-' (coil). The assignment is computed from backbone hydrogen-bond geometry via the Kabsch–Sander algorithm.

P-SEA three-state annotation labels each residue as helix, strand, or coil based purely on the geometry of the Cα trace. It serves as a fallback when the full backbone (and thus DSSP) is unavailable.

The φ/ψ torsion pair specifies the backbone conformation at each residue. φ rotates about the N–Cα bond, ψ about the Cα–C bond. Steric clashes forbid most of the (φ, ψ) plane — the allowed regions (α-helix basin, β-sheet basin, left-handed helix) are the Ramachandran-allowed regions.

— Global shape and packing —

The geometric summary reports three shape descriptors. Rg (radius of gyration) measures how spread out the Cα atoms are about their centre of mass; compact globular proteins have small Rg, elongated or unfolded ones large. Cα contacts (<8 Å, |i−j|>4) count long-range residue pairs in spatial proximity — high for tightly packed folds, near zero for rods or random coil. The bounding-box extents give the protein's footprint along x, y, z in Å.

Accessible surface area quantifies burial. A residue with SASA near zero is packed into the hydrophobic core; one with SASA >100 Å² sits on the surface. Computed here via the Shrake–Rupley numerical algorithm with a 1.4 Å probe.

Plot images: a contact map (which residues are close in 3D, as an N×N binary image), a Ramachandran scatter (backbone torsion angles, revealing secondary-structure co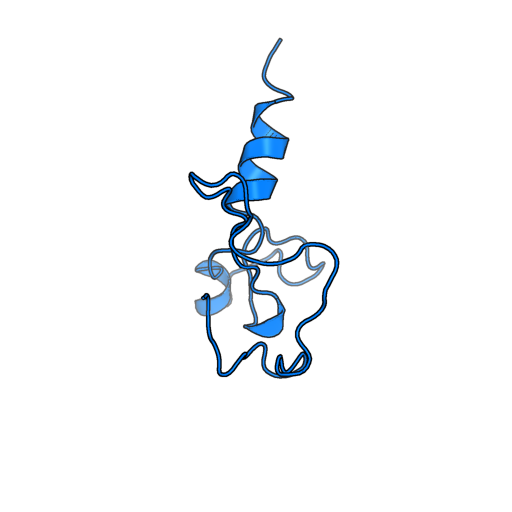mposition at a glance), and — for AlphaFold structures — a PAE heatmap (pairwise prediction confidence).

— Structural neighborhood —

The Foldseek 3Di string encodes local tertiary geometry as a 20-letter alphabet — one character per residue — de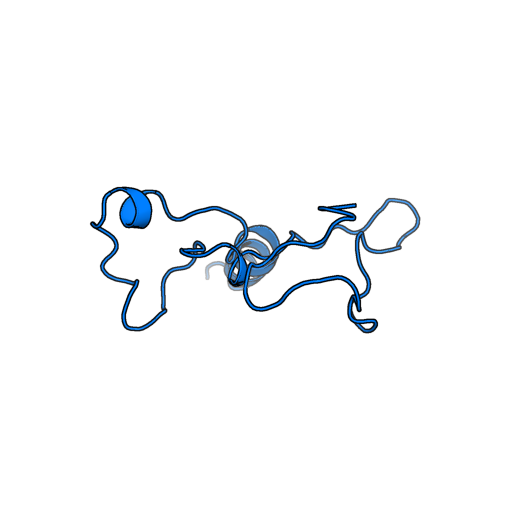rived from the relative positions of nearby Cα atoms. Unlike the amino-acid sequence, 3Di is a direct function of the 3D structure, so two proteins with the same fold have similar 3Di strings even at low sequence identity.

Nearest PDB neighbors are the top structural matches found by Foldseek when searching this structure against the entire Protein Data Bank. Each hit reports a TM-score (0 to 1; >0.5 almost always implies the same fold) and an E-value. These are *structural* homologs — they may share no detectable sequence similarity.

— Confidence and disorder —

For AlphaFold models, the B-factor field carries pLDDT — the model's own estimate of local accuracy on a 0–100 scale. Regions with pLDDT<50 should be treated as essentially unmodeled; they often correspond to intrinsically disordered segments.

B-factor (Debye–Waller factor) reflects atomic displacement in the crystal lattice. It is an experimental observable (units Å²), not a prediction; low values mean the atom is pinned down, high values mean it moves or is heterogeneous across the crystal.

Predicted aligned error is AlphaFold's pairwise confidence. Unlike pLDDT (per-residue), PAE is per-residue-pair and captures whether two parts of the structure are correctly placed relative to each other. Units are ångströms of expected positional error.